Protein AF-Q757U2-F1 (afdb_monomer)

Organism: Eremothecium gossypii (strain ATCC 10895 / CBS 109.51 / FGSC 9923 / NRRL Y-1056) (NCBI:txid284811)

Nearest PDB structures (foldseek):
  8ipa-assembly1_BB  TM=3.126E-01  e=7.633E+00  Triticum aestivum

pLDDT: mean 76.79, std 20.19, range [38.72, 96.88]

Sequence (128 aa):
MATGKVTKKRVAPAILDNGIAAPSLVFQARPNVSREKLTGTQKRENHVTSEQRRREILREYYDELVRLVPDLQESENRSEWQIYMKTRNYLCWLYKRNAQLRRQLKLTNVKYPEYLVWKCPNALNGPG

Secondary structure (DSSP, 8-state):
--------PPPPPPP------------------------HHHHHHHHHHHHHHHHHHHHHHHHHHHHH-TT--GGGTT-HHHHHHHHHHHHHHHHHHHHHHHHHHHHTT----GGG-PPPPGGGSS--

InterPro domains:
  IPR011598 Myc-type, basic helix-loop-helix (bHLH) domain [PS50888] (42-94)
  IPR011598 Myc-type, basic helix-loop-helix (bHLH) domain [SM00353] (48-100)
  IPR036638 Helix-loop-helix DNA-binding domain superfamily [G3DSA:4.10.280.10] (34-114)
  IPR036638 Helix-loop-helix DNA-binding domain superfamily [SSF47459] (41-119)
  IPR057072 INO4, bHLH domain [PF23181] (37-105)

Mean predicted aligned error: 15.0 Å

Solvent-accessible surface area (backbone atoms only — not comparable to full-atom values): 8424 Å² total; per-residue (Å²): 138,89,83,86,85,86,81,85,82,84,78,80,84,81,84,83,89,72,96,67,84,68,77,86,72,75,76,70,77,69,78,81,68,71,83,69,77,73,49,76,65,56,47,53,52,50,50,53,54,51,51,52,52,53,51,50,55,52,48,54,53,38,49,50,51,34,73,70,35,89,90,46,49,85,90,46,56,81,40,68,68,60,49,52,52,51,47,53,51,51,52,53,48,51,43,54,50,50,54,50,53,53,51,52,32,56,76,70,73,46,87,74,67,72,91,71,69,68,79,76,59,74,88,72,73,57,87,130

Foldseek 3Di:
DDDDDDDDDDDDDDDDDDDDPDDPPPPPPDPCPPPDDQDPVSVVVCVVVVVVVVVVVVLVVLCVLQVVQPPHDPVCSPPPVVSVVSSLVSVVVLLVVLVVVVVVCVVVVHDDDPVSPDDDDPVSVDDD

Radius of gyration: 25.53 Å; Cα contacts (8 Å, |Δi|>4): 43; chains: 1; bounding box: 48×67×65 Å

Structure (mmCIF, N/CA/C/O backbone):
data_AF-Q757U2-F1
#
_entry.id   AF-Q757U2-F1
#
loop_
_atom_site.group_PDB
_atom_site.id
_atom_site.type_symbol
_atom_site.label_atom_id
_atom_site.label_alt_id
_atom_site.label_comp_id
_atom_site.label_asym_id
_atom_site.label_entity_id
_atom_site.label_seq_id
_atom_site.pdbx_PDB_ins_code
_atom_site.Cartn_x
_atom_site.Cartn_y
_atom_site.Cartn_z
_atom_site.occupancy
_atom_site.B_iso_or_equiv
_atom_site.auth_seq_id
_atom_site.auth_comp_id
_atom_site.auth_asym_id
_atom_site.auth_atom_id
_atom_site.pdbx_PDB_model_num
ATOM 1 N N . MET A 1 1 ? 25.360 -56.501 -22.792 1.00 41.41 1 MET A N 1
ATOM 2 C CA . MET A 1 1 ? 25.431 -55.189 -22.111 1.00 41.41 1 MET A CA 1
ATOM 3 C C . MET A 1 1 ? 24.139 -54.441 -22.403 1.00 41.41 1 MET A C 1
ATOM 5 O O . MET A 1 1 ? 23.861 -54.179 -23.564 1.00 41.41 1 MET A O 1
ATOM 9 N N . ALA A 1 2 ? 23.304 -54.222 -21.388 1.00 44.62 2 ALA A N 1
ATOM 10 C CA . ALA A 1 2 ? 21.995 -53.582 -21.517 1.00 44.62 2 ALA A CA 1
ATOM 11 C C . ALA A 1 2 ? 22.116 -52.075 -21.250 1.00 44.62 2 ALA A C 1
ATOM 13 O O . ALA A 1 2 ? 22.713 -51.686 -20.249 1.00 44.62 2 ALA A O 1
ATOM 14 N N . THR A 1 3 ? 21.541 -51.232 -22.108 1.00 45.25 3 THR A N 1
ATOM 15 C CA . THR A 1 3 ? 21.446 -49.782 -21.879 1.00 45.25 3 THR A CA 1
ATOM 16 C C . THR A 1 3 ? 19.979 -49.349 -21.929 1.00 45.25 3 THR A C 1
ATOM 18 O O . THR A 1 3 ? 19.254 -49.599 -22.890 1.00 45.25 3 THR A O 1
ATOM 21 N N . GLY A 1 4 ? 19.514 -48.780 -20.813 1.00 38.72 4 GLY A N 1
ATOM 22 C CA . GLY A 1 4 ? 18.112 -48.463 -20.545 1.00 38.72 4 GLY A CA 1
ATOM 23 C C . GLY A 1 4 ? 17.615 -47.185 -21.226 1.00 38.72 4 GLY A C 1
ATOM 24 O O . GLY A 1 4 ? 18.356 -46.225 -21.427 1.00 38.72 4 GLY A O 1
ATOM 25 N N . LYS A 1 5 ? 16.317 -47.170 -21.548 1.00 44.72 5 LYS A N 1
ATOM 26 C CA . LYS A 1 5 ? 15.572 -46.011 -22.060 1.00 44.72 5 LYS A CA 1
ATOM 27 C C . LYS A 1 5 ? 15.018 -45.198 -20.884 1.00 44.72 5 LYS A C 1
ATOM 29 O O . LYS A 1 5 ? 14.302 -45.745 -20.052 1.00 44.72 5 LYS A O 1
ATOM 34 N N . VAL A 1 6 ? 15.295 -43.894 -20.838 1.00 41.16 6 VAL A N 1
ATOM 35 C CA . VAL A 1 6 ? 14.708 -42.960 -19.859 1.00 41.16 6 VAL A CA 1
ATOM 36 C C . VAL A 1 6 ? 13.585 -42.171 -20.535 1.00 41.16 6 VAL A C 1
ATOM 38 O O . VAL A 1 6 ? 13.832 -41.278 -21.342 1.00 41.16 6 VAL A O 1
ATOM 41 N N . THR A 1 7 ? 12.336 -42.490 -20.204 1.00 42.97 7 THR A N 1
ATOM 42 C CA . THR A 1 7 ? 11.144 -41.729 -20.606 1.00 42.97 7 THR A CA 1
ATOM 43 C C . THR A 1 7 ? 10.837 -40.651 -19.565 1.00 42.97 7 THR A C 1
ATOM 45 O O . THR A 1 7 ? 10.524 -40.974 -18.419 1.00 42.97 7 THR A O 1
ATOM 48 N N . LYS A 1 8 ? 10.886 -39.365 -19.940 1.00 43.09 8 LYS A N 1
ATOM 49 C CA . LYS A 1 8 ? 10.439 -38.266 -19.064 1.00 43.09 8 LYS A CA 1
ATOM 50 C C . LYS A 1 8 ? 8.924 -38.073 -19.190 1.00 43.09 8 LYS A C 1
ATOM 52 O O . LYS A 1 8 ? 8.423 -37.656 -20.230 1.00 43.09 8 LYS A O 1
ATOM 57 N N . LYS A 1 9 ? 8.211 -38.395 -18.110 1.00 39.03 9 LYS A N 1
ATOM 58 C CA . LYS A 1 9 ? 6.761 -38.238 -17.930 1.00 39.03 9 LYS A CA 1
ATOM 59 C C . LYS A 1 9 ? 6.411 -36.740 -17.902 1.00 39.03 9 LYS A C 1
ATOM 61 O O . LYS A 1 9 ? 6.969 -35.994 -17.103 1.00 39.03 9 LYS A O 1
ATOM 66 N N . ARG A 1 10 ? 5.523 -36.290 -18.795 1.00 43.34 10 ARG A N 1
ATOM 67 C CA . ARG A 1 10 ? 5.034 -34.902 -18.855 1.00 43.34 10 ARG A CA 1
ATOM 68 C C . ARG A 1 10 ? 3.936 -34.735 -17.800 1.00 43.34 10 ARG A C 1
ATOM 70 O O . ARG A 1 10 ? 2.941 -35.449 -17.853 1.00 43.34 10 ARG A O 1
ATOM 77 N N . VAL A 1 11 ? 4.128 -33.835 -16.841 1.00 41.09 11 VAL A N 1
ATOM 78 C CA . VAL A 1 11 ? 3.103 -33.473 -15.848 1.00 41.09 11 VAL A CA 1
ATOM 79 C C . VAL A 1 11 ? 2.229 -32.373 -16.456 1.00 41.09 11 VAL A C 1
ATOM 81 O O . VAL A 1 11 ? 2.755 -31.384 -16.965 1.00 41.09 11 VAL A O 1
ATOM 84 N N . ALA A 1 12 ? 0.911 -32.576 -16.466 1.00 41.75 12 ALA A N 1
ATOM 85 C CA . ALA A 1 12 ? -0.061 -31.580 -16.912 1.00 41.75 12 ALA A CA 1
ATOM 86 C C . ALA A 1 12 ? -0.152 -30.437 -15.882 1.00 41.75 12 ALA A C 1
ATOM 88 O O . ALA A 1 12 ? -0.169 -30.731 -14.684 1.00 41.75 12 ALA A O 1
ATOM 89 N N . PRO A 1 13 ? -0.215 -29.155 -16.289 1.00 47.00 13 PRO A N 1
ATOM 90 C CA . PRO A 1 13 ? -0.467 -28.084 -15.339 1.00 47.00 13 PRO A CA 1
ATOM 91 C C . PRO A 1 13 ? -1.951 -28.091 -14.966 1.00 47.00 13 PRO A C 1
ATOM 93 O O . PRO A 1 13 ? -2.829 -28.095 -15.830 1.00 47.00 13 PRO A O 1
ATOM 96 N N . ALA A 1 14 ? -2.202 -28.140 -13.661 1.00 40.66 14 ALA A N 1
ATOM 97 C CA . ALA A 1 14 ? -3.522 -28.044 -13.071 1.00 40.66 14 ALA A CA 1
ATOM 98 C C . ALA A 1 14 ? -4.188 -26.702 -13.417 1.00 40.66 14 ALA A C 1
ATOM 100 O O . ALA A 1 14 ? -3.543 -25.656 -13.492 1.00 40.66 14 ALA A O 1
ATOM 101 N N . ILE A 1 15 ? -5.496 -26.791 -13.627 1.00 44.44 15 ILE A N 1
ATOM 102 C CA . ILE A 1 15 ? -6.444 -25.711 -13.886 1.00 44.44 15 ILE A CA 1
ATOM 103 C C . ILE A 1 15 ? -6.448 -24.749 -12.689 1.00 44.44 15 ILE A C 1
ATOM 105 O O . ILE A 1 15 ? -6.660 -25.183 -11.558 1.00 44.44 15 ILE A O 1
ATOM 109 N N . LEU A 1 16 ? -6.235 -23.453 -12.937 1.00 47.91 16 LEU A N 1
ATOM 110 C CA . LEU A 1 16 ? -6.592 -22.389 -11.998 1.00 47.91 16 LEU A CA 1
ATOM 111 C C . LEU A 1 16 ? -7.992 -21.892 -12.365 1.00 47.91 16 LEU A C 1
ATOM 113 O O . LEU A 1 16 ? -8.189 -21.224 -13.379 1.00 47.91 16 LEU A O 1
ATOM 117 N N . ASP A 1 17 ? -8.944 -22.299 -11.536 1.00 47.25 17 ASP A N 1
ATOM 118 C CA . ASP A 1 17 ? -10.304 -21.788 -11.443 1.00 47.25 17 ASP A CA 1
ATOM 119 C C . ASP A 1 17 ? -10.256 -20.317 -11.013 1.00 47.25 17 ASP A C 1
ATOM 121 O O . ASP A 1 17 ? -9.739 -20.025 -9.938 1.00 47.25 17 ASP A O 1
ATOM 125 N N . ASN A 1 18 ? -10.678 -19.407 -11.898 1.00 45.44 18 ASN A N 1
ATOM 126 C CA . ASN A 1 18 ? -11.194 -18.070 -11.576 1.00 45.44 18 ASN A CA 1
ATOM 127 C C . ASN A 1 18 ? -11.641 -17.351 -12.862 1.00 45.44 18 ASN A C 1
ATOM 129 O O . ASN A 1 18 ? -10.907 -16.553 -13.440 1.00 45.44 18 ASN A O 1
ATOM 133 N N . GLY A 1 19 ? -12.856 -17.682 -13.310 1.00 44.84 19 GLY A N 1
ATOM 134 C CA . GLY A 1 19 ? -13.933 -16.769 -13.739 1.00 44.84 19 GLY A CA 1
ATOM 135 C C . GLY A 1 19 ? -13.699 -15.518 -14.604 1.00 44.84 19 GLY A C 1
ATOM 136 O O . GLY A 1 19 ? -14.640 -14.743 -14.743 1.00 44.84 19 GLY A O 1
ATOM 137 N N . ILE A 1 20 ? -12.538 -15.283 -15.210 1.00 41.06 20 ILE A N 1
ATOM 138 C CA . ILE A 1 20 ? -12.374 -14.241 -16.232 1.00 41.06 20 ILE A CA 1
ATOM 139 C C . ILE A 1 20 ? -12.504 -14.937 -17.580 1.00 41.06 20 ILE A C 1
ATOM 141 O O . ILE A 1 20 ? -11.632 -15.713 -17.969 1.00 41.06 20 ILE A O 1
ATOM 145 N N . ALA A 1 21 ? -13.619 -14.696 -18.271 1.00 40.03 21 ALA A N 1
ATOM 146 C CA . ALA A 1 21 ? -13.845 -15.202 -19.616 1.00 40.03 21 ALA A CA 1
ATOM 147 C C . ALA A 1 21 ? -12.696 -14.738 -20.524 1.00 40.03 21 ALA A C 1
ATOM 149 O O . ALA A 1 21 ? -12.644 -13.585 -20.953 1.00 40.03 21 ALA A O 1
ATOM 150 N N . ALA A 1 22 ? -11.747 -15.638 -20.786 1.00 45.44 22 ALA A N 1
ATOM 151 C CA . ALA A 1 22 ? -10.740 -15.424 -21.805 1.00 45.44 22 ALA A CA 1
ATOM 152 C C . ALA A 1 22 ? -11.484 -15.230 -23.136 1.00 45.44 22 ALA A C 1
ATOM 154 O O . ALA A 1 22 ? -12.351 -16.055 -23.453 1.00 45.44 22 ALA A O 1
ATOM 155 N N . PRO A 1 23 ? -11.192 -14.176 -23.924 1.00 46.78 23 PRO A N 1
ATOM 156 C CA . PRO A 1 23 ? -11.711 -14.111 -25.279 1.00 46.78 23 PRO A CA 1
ATOM 157 C C . PRO A 1 23 ? -11.282 -15.408 -25.956 1.00 46.78 23 PRO A C 1
ATOM 159 O O . PRO A 1 23 ? -10.116 -15.795 -25.851 1.00 46.78 23 PRO A O 1
ATOM 162 N N . SER A 1 24 ? -12.239 -16.117 -26.559 1.00 50.22 24 SER A N 1
ATOM 163 C CA . SER A 1 24 ? -11.984 -17.358 -27.283 1.00 50.22 24 SER A CA 1
ATOM 164 C C . SER A 1 24 ? -11.016 -17.039 -28.419 1.00 50.22 24 SER A C 1
ATOM 166 O O . SER A 1 24 ? -11.405 -16.654 -29.520 1.00 50.22 24 SER A O 1
ATOM 168 N N . LEU A 1 25 ? -9.721 -17.111 -28.118 1.00 50.44 25 LEU A N 1
ATOM 169 C CA . LEU A 1 25 ? -8.667 -17.087 -29.101 1.00 50.44 25 LEU A CA 1
ATOM 170 C C . LEU A 1 25 ? -8.770 -18.441 -29.769 1.00 50.44 25 LEU A C 1
ATOM 172 O O . LEU A 1 25 ? -8.169 -19.420 -29.329 1.00 50.44 25 LEU A O 1
ATOM 176 N N . VAL A 1 26 ? -9.599 -18.482 -30.810 1.00 47.16 26 VAL A N 1
ATOM 177 C CA . VAL A 1 26 ? -9.546 -19.495 -31.849 1.00 47.16 26 VAL A CA 1
ATOM 178 C C . VAL A 1 26 ? -8.066 -19.658 -32.165 1.00 47.16 26 VAL A C 1
ATOM 180 O O . VAL A 1 26 ? -7.444 -18.767 -32.749 1.00 47.16 26 VAL A O 1
ATOM 183 N N . PHE A 1 27 ? -7.471 -20.749 -31.682 1.00 53.69 27 PHE A N 1
ATOM 184 C CA . PHE A 1 27 ? -6.092 -21.095 -31.973 1.00 53.69 27 PHE A CA 1
ATOM 185 C C . PHE A 1 27 ? -6.088 -21.542 -33.429 1.00 53.69 27 PHE A C 1
ATOM 187 O O . PHE A 1 27 ? -6.106 -22.729 -33.746 1.00 53.69 27 PHE A O 1
ATOM 194 N N . GLN A 1 28 ? -6.153 -20.565 -34.333 1.00 57.91 28 GLN A N 1
ATOM 195 C CA . GLN A 1 28 ? -5.806 -20.767 -35.719 1.00 57.91 28 GLN A CA 1
ATOM 196 C C . GLN A 1 28 ? -4.367 -21.254 -35.680 1.00 57.91 28 GLN A C 1
ATOM 198 O O . GLN A 1 28 ? -3.459 -20.517 -35.285 1.00 57.91 28 GLN A O 1
ATOM 203 N N . ALA A 1 29 ? -4.196 -22.537 -35.988 1.00 50.12 29 ALA A N 1
ATOM 204 C CA . ALA A 1 29 ? -2.903 -23.167 -36.117 1.00 50.12 29 ALA A CA 1
ATOM 205 C C . ALA A 1 29 ? -2.130 -22.385 -37.178 1.00 50.12 29 ALA A C 1
ATOM 207 O O . ALA A 1 29 ? -2.295 -22.598 -38.378 1.00 50.12 29 ALA A O 1
ATOM 208 N N . ARG A 1 30 ? -1.319 -21.423 -36.726 1.00 57.84 30 ARG A N 1
ATOM 209 C CA . ARG A 1 30 ? -0.350 -20.761 -37.589 1.00 57.84 30 ARG A CA 1
ATOM 210 C C . ARG A 1 30 ? 0.511 -21.880 -38.170 1.00 57.84 30 ARG A C 1
ATOM 212 O O . ARG A 1 30 ? 0.926 -22.753 -37.396 1.00 57.84 30 ARG A O 1
ATOM 219 N N . PRO A 1 31 ? 0.734 -21.900 -39.497 1.00 48.06 31 PRO A N 1
ATOM 220 C CA . PRO A 1 31 ? 1.548 -22.931 -40.111 1.00 48.06 31 PRO A CA 1
ATOM 221 C C . PRO A 1 31 ? 2.861 -22.992 -39.342 1.00 48.06 31 PRO A C 1
ATOM 223 O O . PRO A 1 31 ? 3.394 -21.959 -38.928 1.00 48.06 31 PRO A O 1
ATOM 226 N N . ASN A 1 32 ? 3.311 -24.213 -39.067 1.00 54.94 32 ASN A N 1
ATOM 227 C CA . ASN A 1 32 ? 4.541 -24.501 -38.349 1.00 54.94 32 ASN A CA 1
ATOM 228 C C . ASN A 1 32 ? 5.715 -24.053 -39.227 1.00 54.94 32 ASN A C 1
ATOM 230 O O . ASN A 1 32 ? 6.389 -24.869 -39.847 1.00 54.94 32 ASN A O 1
ATOM 234 N N . VAL A 1 33 ? 5.915 -22.737 -39.320 1.00 59.09 33 VAL A N 1
ATOM 235 C CA . VAL A 1 33 ? 7.188 -22.150 -39.693 1.00 59.09 33 VAL A CA 1
ATOM 236 C C . VAL A 1 33 ? 8.098 -22.642 -38.590 1.00 59.09 33 VAL A C 1
ATOM 238 O O . VAL A 1 33 ? 7.948 -22.241 -37.432 1.00 59.09 33 VAL A O 1
ATOM 241 N N . SER A 1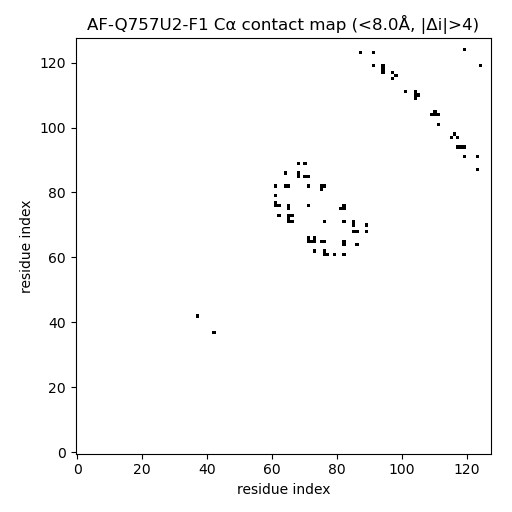 34 ? 8.911 -23.637 -38.940 1.00 54.09 34 SER A N 1
ATOM 242 C CA . SER A 1 34 ? 9.994 -24.176 -38.131 1.00 54.09 34 SER A CA 1
ATOM 243 C C . SER A 1 34 ? 10.472 -23.094 -37.181 1.00 54.09 34 SER A C 1
ATOM 245 O O . SER A 1 34 ? 10.904 -22.050 -37.659 1.00 54.09 34 SER A O 1
ATOM 247 N N . ARG A 1 35 ? 10.309 -23.289 -35.863 1.00 60.81 35 ARG A N 1
ATOM 248 C CA . ARG A 1 35 ? 10.769 -22.324 -34.856 1.00 60.81 35 ARG A CA 1
ATOM 249 C C . ARG A 1 35 ? 12.270 -22.140 -35.041 1.00 60.81 35 ARG A C 1
ATOM 251 O O . ARG A 1 35 ? 13.065 -22.879 -34.458 1.00 60.81 35 ARG A O 1
ATOM 258 N N . GLU A 1 36 ? 12.641 -21.199 -35.897 1.00 64.50 36 GLU A N 1
ATOM 259 C CA . GLU A 1 36 ? 14.014 -20.817 -36.130 1.00 64.50 36 GLU A CA 1
ATOM 260 C C . GLU A 1 36 ? 14.548 -20.365 -34.782 1.00 64.50 36 GLU A C 1
ATOM 262 O O . GLU A 1 36 ? 13.911 -19.612 -34.035 1.00 64.50 36 GLU A O 1
ATOM 267 N N . LYS A 1 37 ? 15.689 -20.933 -34.399 1.00 73.56 37 LYS A N 1
ATOM 268 C CA . LYS A 1 37 ? 16.332 -20.568 -33.145 1.00 73.56 37 LYS A CA 1
ATOM 269 C C . LYS A 1 37 ? 16.607 -19.069 -33.233 1.00 73.56 37 LYS A C 1
ATOM 271 O O . LYS A 1 37 ? 17.307 -18.649 -34.147 1.00 73.56 37 LYS A O 1
ATOM 276 N N . LEU A 1 38 ? 16.046 -18.294 -32.298 1.00 74.69 38 LEU A N 1
ATOM 277 C CA . LEU A 1 38 ? 16.214 -16.838 -32.239 1.00 74.69 38 LEU A CA 1
ATOM 278 C C . LEU A 1 38 ? 17.685 -16.476 -32.488 1.00 74.69 38 LEU A C 1
ATOM 280 O O . LEU A 1 38 ? 18.573 -16.993 -31.794 1.00 74.69 38 LEU A O 1
ATOM 284 N N . THR A 1 39 ? 17.931 -15.609 -33.467 1.00 82.19 39 THR A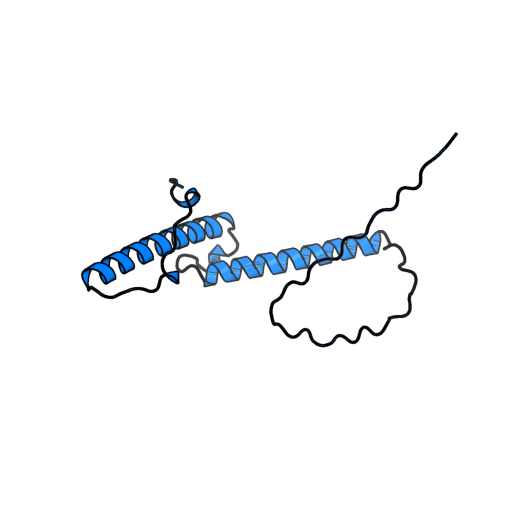 N 1
ATOM 285 C CA . THR A 1 39 ? 19.268 -15.087 -33.765 1.00 82.19 39 THR A CA 1
ATOM 286 C C . THR A 1 39 ? 19.819 -14.323 -32.559 1.00 82.19 39 THR A C 1
ATOM 288 O O . THR A 1 39 ? 19.075 -13.899 -31.669 1.00 82.19 39 THR A O 1
ATOM 291 N N . GLY A 1 40 ? 21.143 -14.158 -32.484 1.00 82.81 40 GLY A N 1
ATOM 292 C CA . GLY A 1 40 ? 21.778 -13.442 -31.368 1.00 82.81 40 GLY A CA 1
ATOM 293 C C . GLY A 1 40 ? 21.262 -12.006 -31.207 1.00 82.81 40 GLY A C 1
ATOM 294 O O . GLY A 1 40 ? 21.050 -11.553 -30.083 1.00 82.81 40 GLY A O 1
ATOM 295 N N . THR A 1 41 ? 20.980 -11.331 -32.324 1.00 82.88 41 THR A N 1
ATOM 296 C CA . THR A 1 41 ? 20.378 -9.991 -32.370 1.00 82.88 41 THR A CA 1
ATOM 297 C C . THR A 1 41 ? 18.937 -10.004 -31.861 1.00 82.88 41 THR A C 1
ATOM 299 O O . THR A 1 41 ? 18.630 -9.281 -30.916 1.00 82.88 41 THR A O 1
ATOM 302 N N . GLN A 1 42 ? 18.097 -10.919 -32.359 1.00 84.19 42 GLN A N 1
ATOM 303 C CA . GLN A 1 42 ? 16.704 -11.052 -31.917 1.00 84.19 42 GLN A CA 1
ATOM 304 C C . GLN A 1 42 ? 16.597 -11.377 -30.422 1.00 84.19 42 GLN A C 1
ATOM 306 O O . GLN A 1 42 ? 15.709 -10.886 -29.729 1.00 84.19 42 GLN A O 1
ATOM 311 N N . LYS A 1 43 ? 17.504 -12.204 -29.886 1.00 86.81 43 LYS A N 1
ATOM 312 C CA . LYS A 1 43 ? 17.551 -12.488 -28.443 1.00 86.81 43 LYS A CA 1
ATOM 313 C C . LYS A 1 43 ? 17.876 -11.242 -27.630 1.00 86.81 43 LYS A C 1
ATOM 315 O O . LYS A 1 43 ? 17.288 -11.058 -26.568 1.00 86.81 43 LYS A O 1
ATOM 320 N N . ARG A 1 44 ? 18.804 -10.410 -28.108 1.00 89.44 44 ARG A N 1
ATOM 321 C CA . ARG A 1 44 ? 19.193 -9.168 -27.434 1.00 89.44 44 ARG A CA 1
ATOM 322 C C . ARG A 1 44 ? 18.038 -8.169 -27.417 1.00 89.44 44 ARG A C 1
ATOM 324 O O . ARG A 1 44 ? 17.747 -7.618 -26.361 1.00 89.44 44 ARG A O 1
ATOM 331 N N . GLU A 1 45 ? 17.358 -7.997 -28.545 1.00 89.81 45 GLU A N 1
ATOM 332 C CA . GLU A 1 45 ? 16.172 -7.142 -28.657 1.00 89.81 45 GLU A CA 1
ATOM 333 C C . GLU A 1 45 ? 15.045 -7.637 -27.749 1.00 89.81 45 GLU A C 1
ATOM 335 O O . GLU A 1 45 ? 14.578 -6.896 -26.886 1.00 89.81 45 GLU A O 1
ATOM 340 N N . ASN A 1 46 ? 14.694 -8.924 -27.841 1.00 90.88 46 ASN A N 1
ATOM 341 C CA . ASN A 1 46 ? 13.662 -9.518 -26.993 1.00 90.88 46 ASN A CA 1
ATOM 342 C C . ASN A 1 46 ? 13.997 -9.380 -25.502 1.00 90.88 46 ASN A C 1
ATOM 344 O O . ASN A 1 46 ? 13.103 -9.107 -24.705 1.00 90.88 46 ASN A O 1
ATOM 348 N N . HIS A 1 47 ? 15.265 -9.547 -25.114 1.00 94.25 47 HIS A N 1
ATOM 349 C CA . HIS A 1 47 ? 15.701 -9.360 -23.732 1.00 94.25 47 HIS A CA 1
ATOM 350 C C . HIS A 1 47 ? 15.438 -7.925 -23.254 1.00 94.25 47 HIS A C 1
ATOM 352 O O . HIS A 1 47 ? 14.798 -7.746 -22.220 1.00 94.25 47 HIS A O 1
ATOM 358 N N . VAL A 1 48 ? 15.851 -6.912 -24.025 1.00 93.56 48 VAL A N 1
ATOM 359 C CA . VAL A 1 48 ? 15.619 -5.495 -23.691 1.00 93.56 48 VAL A CA 1
ATOM 360 C C . VAL A 1 48 ? 14.126 -5.191 -23.580 1.00 93.56 48 VAL A C 1
ATOM 362 O O . VAL A 1 48 ? 13.698 -4.636 -22.570 1.00 93.56 48 VAL A O 1
ATOM 365 N N . THR A 1 49 ? 13.318 -5.613 -24.555 1.00 94.00 49 THR A N 1
ATOM 366 C CA . THR A 1 49 ? 11.865 -5.387 -24.536 1.00 94.00 49 THR A CA 1
ATOM 367 C C . THR A 1 49 ? 11.191 -6.091 -23.359 1.00 94.00 49 THR A C 1
ATOM 369 O O . THR A 1 49 ? 10.336 -5.509 -22.692 1.00 94.00 49 THR A O 1
ATOM 372 N N . SER A 1 50 ? 11.577 -7.337 -23.067 1.00 94.44 50 SER A N 1
ATOM 373 C CA . SER A 1 50 ? 11.006 -8.096 -21.948 1.00 94.44 50 SER A CA 1
ATOM 374 C C . SER A 1 50 ? 11.338 -7.466 -20.596 1.00 94.44 50 SER A C 1
ATOM 376 O O . SER A 1 50 ? 10.472 -7.377 -19.728 1.00 94.44 50 SER A O 1
ATOM 378 N N . GLU A 1 51 ? 12.561 -6.962 -20.438 1.00 96.69 51 GLU A N 1
ATOM 379 C CA . GLU A 1 51 ? 13.001 -6.298 -19.217 1.00 96.69 51 GLU A CA 1
ATOM 380 C C . GLU A 1 51 ? 12.352 -4.922 -19.057 1.00 96.69 51 GLU A C 1
ATOM 382 O O . GLU A 1 51 ? 11.951 -4.558 -17.951 1.00 96.69 51 GLU A O 1
ATOM 387 N N . GLN A 1 52 ? 12.186 -4.173 -20.150 1.00 96.19 52 GLN A N 1
ATOM 388 C CA . GLN A 1 52 ? 11.457 -2.910 -20.127 1.00 96.19 52 GLN A CA 1
ATOM 389 C C . GLN A 1 52 ? 10.014 -3.123 -19.660 1.00 96.19 52 GLN A C 1
ATOM 391 O O . GLN A 1 52 ? 9.592 -2.488 -18.694 1.00 96.19 52 GLN A O 1
ATOM 396 N N . ARG A 1 53 ? 9.305 -4.094 -20.249 1.00 96.25 53 ARG A N 1
ATOM 397 C CA . ARG A 1 53 ? 7.943 -4.448 -19.833 1.00 96.25 53 ARG A CA 1
ATOM 398 C C . ARG A 1 53 ? 7.884 -4.889 -18.371 1.00 96.25 53 ARG A C 1
ATOM 400 O O . ARG A 1 53 ? 6.983 -4.493 -17.640 1.00 96.25 53 ARG A O 1
ATOM 407 N N . ARG A 1 54 ? 8.846 -5.703 -17.921 1.00 96.88 54 ARG A N 1
ATOM 408 C CA . ARG A 1 54 ? 8.923 -6.135 -16.517 1.00 96.88 54 ARG A CA 1
ATOM 409 C C . ARG A 1 54 ? 9.052 -4.936 -15.573 1.00 96.88 54 ARG A C 1
ATOM 411 O O . ARG A 1 54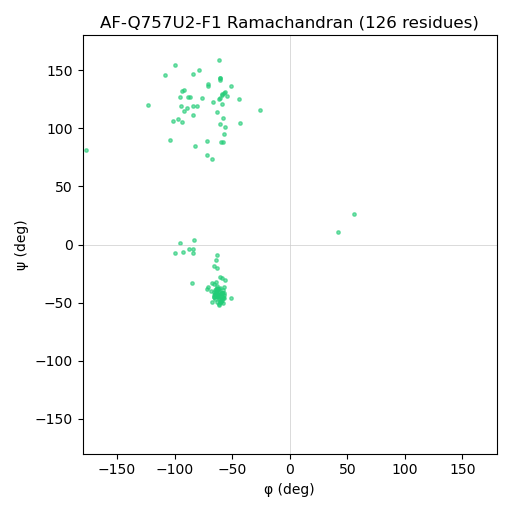 ? 8.419 -4.919 -14.521 1.00 96.88 54 ARG A O 1
ATOM 418 N N . ARG A 1 55 ? 9.862 -3.938 -15.938 1.00 95.62 55 ARG A N 1
ATOM 419 C CA . ARG A 1 55 ? 10.049 -2.707 -15.153 1.00 95.62 55 ARG A CA 1
ATOM 420 C C . ARG A 1 55 ? 8.828 -1.798 -15.178 1.00 95.62 55 ARG A C 1
ATOM 422 O O . ARG A 1 55 ? 8.553 -1.169 -14.166 1.00 95.62 55 ARG A O 1
ATOM 429 N N . GLU A 1 56 ? 8.120 -1.715 -16.298 1.00 96.31 56 GLU A N 1
ATOM 430 C CA . GLU A 1 56 ? 6.861 -0.967 -16.403 1.00 96.31 56 GLU A CA 1
ATOM 431 C C . GLU A 1 56 ? 5.809 -1.546 -15.454 1.00 96.31 56 GLU A C 1
ATOM 433 O O . GLU A 1 56 ? 5.329 -0.825 -14.585 1.00 96.31 56 GLU A O 1
ATOM 438 N N . ILE A 1 57 ? 5.590 -2.863 -15.497 1.00 95.44 57 ILE A N 1
ATOM 439 C CA . ILE A 1 57 ? 4.679 -3.563 -14.577 1.00 95.44 57 ILE A CA 1
ATOM 440 C C . ILE A 1 57 ? 5.075 -3.333 -13.110 1.00 95.44 57 ILE A C 1
ATOM 442 O O . ILE A 1 57 ? 4.231 -3.075 -12.258 1.00 95.44 57 ILE A O 1
ATOM 446 N N . LEU A 1 58 ? 6.372 -3.406 -12.792 1.00 94.12 58 LEU A N 1
ATOM 447 C CA . LEU A 1 58 ? 6.840 -3.164 -11.428 1.00 94.12 58 LEU A CA 1
ATOM 448 C C . LEU A 1 58 ? 6.536 -1.731 -10.953 1.00 94.12 58 LEU A C 1
ATOM 450 O O . LEU A 1 58 ? 6.178 -1.541 -9.795 1.00 94.12 58 LEU A O 1
ATOM 454 N N . ARG A 1 59 ? 6.654 -0.731 -11.835 1.00 93.69 59 ARG A N 1
ATOM 455 C CA . ARG A 1 59 ? 6.301 0.6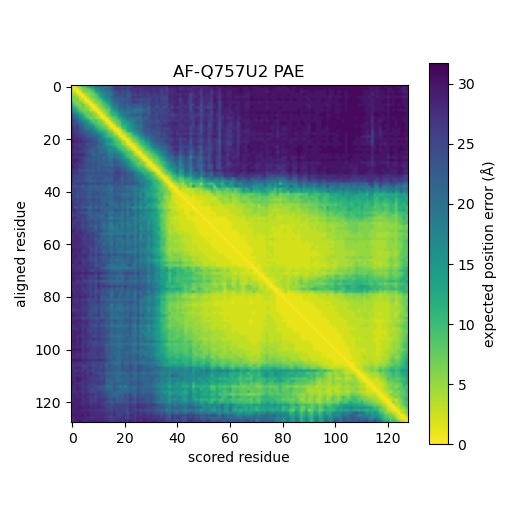62 -11.514 1.00 93.69 59 ARG A CA 1
ATOM 456 C C . ARG A 1 59 ? 4.807 0.813 -11.262 1.00 93.69 59 ARG A C 1
ATOM 458 O O . ARG A 1 59 ? 4.451 1.434 -10.270 1.00 93.69 59 ARG A O 1
ATOM 465 N N . GLU A 1 60 ? 3.968 0.193 -12.090 1.00 94.81 60 GLU A N 1
ATOM 466 C CA . GLU A 1 60 ? 2.511 0.202 -11.907 1.00 94.81 60 GLU A CA 1
ATOM 467 C C . GLU A 1 60 ? 2.114 -0.352 -10.530 1.00 94.81 60 GLU A C 1
ATOM 469 O O . GLU A 1 60 ? 1.290 0.244 -9.839 1.00 94.81 60 GLU A O 1
ATOM 474 N N . TYR A 1 61 ? 2.758 -1.434 -10.076 1.00 94.44 61 TYR A N 1
ATOM 475 C CA . TYR A 1 61 ? 2.522 -1.969 -8.731 1.00 94.44 61 TYR A CA 1
ATOM 476 C C . TYR A 1 61 ? 2.931 -1.001 -7.613 1.00 94.44 61 TYR A C 1
ATOM 478 O O . TYR A 1 61 ? 2.242 -0.910 -6.597 1.00 94.44 61 TYR A O 1
ATOM 486 N N . TYR A 1 62 ? 4.037 -0.270 -7.770 1.00 94.62 62 TYR A N 1
ATOM 487 C CA . TYR A 1 62 ? 4.432 0.741 -6.786 1.00 94.62 62 TYR A CA 1
ATOM 488 C C . TYR A 1 62 ? 3.482 1.938 -6.768 1.00 94.62 62 TYR A C 1
ATOM 490 O O . TYR A 1 62 ? 3.135 2.412 -5.687 1.00 94.62 62 TYR A O 1
ATOM 498 N N . ASP A 1 63 ? 3.021 2.385 -7.934 1.00 93.06 63 ASP A N 1
ATOM 499 C CA . ASP A 1 63 ? 2.038 3.462 -8.041 1.00 93.06 63 ASP A CA 1
ATOM 500 C C . ASP A 1 63 ? 0.699 3.048 -7.388 1.00 93.06 63 ASP A C 1
ATOM 502 O O . ASP A 1 63 ? 0.075 3.841 -6.678 1.00 93.06 63 ASP A O 1
ATOM 506 N N . GLU A 1 64 ? 0.290 1.778 -7.516 1.00 94.56 64 GLU A N 1
ATOM 507 C CA . GLU A 1 64 ? -0.878 1.240 -6.807 1.00 94.56 64 GLU A CA 1
ATOM 508 C C . GLU A 1 64 ? -0.695 1.261 -5.280 1.00 94.56 64 GLU A C 1
ATOM 510 O O . GLU A 1 64 ? -1.598 1.690 -4.556 1.00 94.56 64 GLU A O 1
ATOM 515 N N . LEU A 1 65 ? 0.473 0.847 -4.775 1.00 94.12 65 LEU A N 1
ATOM 516 C CA . LEU A 1 65 ? 0.770 0.889 -3.339 1.00 94.12 65 LEU A CA 1
ATOM 517 C C . LEU A 1 65 ? 0.714 2.315 -2.783 1.00 94.12 65 LEU A C 1
ATOM 519 O O . LEU A 1 65 ? 0.136 2.531 -1.717 1.00 94.12 65 LEU A O 1
ATOM 523 N N . VAL A 1 66 ? 1.262 3.287 -3.516 1.00 94.00 66 VAL A N 1
ATOM 524 C CA . VAL A 1 66 ? 1.207 4.707 -3.142 1.00 94.00 66 VAL A CA 1
ATOM 525 C C . VAL A 1 66 ? -0.235 5.207 -3.081 1.00 94.00 66 VAL A C 1
ATOM 527 O O . VAL A 1 66 ? -0.589 5.931 -2.159 1.00 94.00 66 VAL A O 1
ATOM 530 N N . ARG A 1 67 ? -1.103 4.763 -3.997 1.00 93.50 67 ARG A N 1
ATOM 531 C CA . ARG A 1 67 ? -2.529 5.123 -3.984 1.00 93.50 67 ARG A CA 1
ATOM 532 C C . ARG A 1 67 ? -3.292 4.534 -2.792 1.00 93.50 67 ARG A C 1
ATOM 534 O O . ARG A 1 67 ? -4.272 5.125 -2.342 1.00 93.50 67 ARG A O 1
ATOM 541 N N . LEU A 1 68 ? -2.907 3.345 -2.324 1.00 94.75 68 LEU A N 1
ATOM 542 C CA . LEU A 1 68 ? -3.610 2.624 -1.257 1.00 94.75 68 LEU A CA 1
ATOM 543 C C . LEU A 1 68 ? -3.189 3.053 0.151 1.00 94.75 68 LEU A C 1
ATOM 545 O O . LEU A 1 68 ? -4.007 3.001 1.070 1.00 94.75 68 LEU A O 1
ATOM 549 N N . VAL A 1 69 ? -1.924 3.426 0.342 1.00 94.88 69 VAL A N 1
ATOM 550 C CA . VAL A 1 69 ? -1.375 3.775 1.657 1.00 94.88 69 VAL A CA 1
ATOM 551 C C . VAL A 1 69 ? -1.517 5.283 1.883 1.00 94.88 69 VAL A C 1
ATOM 553 O O . VAL A 1 69 ? -0.840 6.051 1.208 1.00 94.88 69 VAL A O 1
ATOM 556 N N . PRO A 1 70 ? -2.316 5.732 2.867 1.00 92.38 70 PRO A N 1
ATOM 557 C CA . PRO A 1 70 ? -2.585 7.160 3.076 1.00 92.38 70 PRO A CA 1
ATOM 558 C C . PRO A 1 70 ? -1.341 8.005 3.375 1.00 92.38 70 PRO A C 1
ATOM 560 O O . PRO A 1 70 ? -1.316 9.197 3.085 1.00 92.38 70 PRO A O 1
ATOM 563 N N . ASP A 1 71 ? -0.318 7.387 3.966 1.00 90.44 71 ASP A N 1
ATOM 564 C CA . ASP A 1 71 ? 0.913 8.064 4.376 1.00 90.44 71 ASP A CA 1
ATOM 565 C C . ASP A 1 71 ? 1.934 8.198 3.230 1.00 90.44 71 ASP A C 1
ATOM 567 O O . ASP A 1 71 ? 2.982 8.820 3.429 1.00 90.44 71 ASP A O 1
ATOM 571 N N . LEU A 1 72 ? 1.684 7.589 2.063 1.00 92.19 72 LEU A N 1
ATOM 572 C CA . LEU A 1 72 ? 2.546 7.696 0.883 1.00 92.19 72 LEU A CA 1
ATOM 573 C C . LEU A 1 72 ? 2.097 8.855 -0.010 1.00 92.19 72 LEU A C 1
ATOM 575 O O . LEU A 1 72 ? 0.920 8.999 -0.329 1.00 92.19 72 LEU A O 1
ATOM 579 N N . GLN A 1 73 ? 3.057 9.670 -0.438 1.00 90.38 73 GLN A N 1
ATOM 580 C CA . GLN A 1 73 ? 2.827 10.733 -1.416 1.00 90.38 73 GLN A CA 1
ATOM 581 C C . GLN A 1 73 ? 3.271 10.291 -2.813 1.00 90.38 73 GLN A C 1
ATOM 583 O O . GLN A 1 73 ? 4.175 9.470 -2.956 1.00 90.38 73 GLN A O 1
ATOM 588 N N . GLU A 1 74 ? 2.687 10.882 -3.859 1.00 86.19 74 GLU A N 1
ATOM 589 C CA . GLU A 1 74 ? 3.042 10.576 -5.256 1.00 86.19 74 GLU A CA 1
ATOM 590 C C . GLU A 1 74 ? 4.530 10.836 -5.555 1.00 86.19 74 GLU A C 1
ATOM 592 O O . GLU A 1 74 ? 5.149 10.113 -6.330 1.00 86.19 74 GLU A O 1
ATOM 597 N N . SER A 1 75 ? 5.150 11.787 -4.848 1.00 86.12 75 SER A N 1
ATOM 598 C CA . SER A 1 75 ? 6.592 12.058 -4.911 1.00 86.12 75 SER A CA 1
ATOM 599 C C . SER A 1 75 ? 7.476 10.923 -4.382 1.00 86.12 75 SER A C 1
ATOM 601 O O . SER A 1 75 ? 8.669 10.890 -4.673 1.00 86.12 75 SER A O 1
ATOM 603 N N . GLU A 1 76 ? 6.928 10.000 -3.589 1.00 84.19 76 GLU A N 1
ATOM 604 C CA . GLU A 1 76 ? 7.660 8.887 -2.974 1.00 84.19 76 GLU A CA 1
ATOM 605 C C . GLU A 1 76 ? 7.564 7.587 -3.790 1.00 84.19 76 GLU A C 1
ATOM 607 O O . GLU A 1 76 ? 8.175 6.585 -3.414 1.00 84.19 76 GLU A O 1
ATOM 612 N N . ASN A 1 77 ? 6.873 7.590 -4.939 1.00 84.50 77 ASN A N 1
ATOM 613 C CA . ASN A 1 77 ? 6.661 6.403 -5.781 1.00 84.50 77 ASN A CA 1
ATOM 614 C C . ASN A 1 77 ? 7.940 5.791 -6.383 1.00 84.50 77 ASN A C 1
ATOM 616 O O . ASN A 1 77 ? 7.906 4.704 -6.960 1.00 84.50 77 ASN A O 1
ATOM 620 N N . ARG A 1 78 ? 9.086 6.469 -6.254 1.00 86.81 78 ARG A N 1
ATOM 621 C CA . ARG A 1 78 ? 10.396 5.975 -6.712 1.00 86.81 78 ARG A CA 1
ATOM 622 C C . ARG A 1 78 ? 11.264 5.377 -5.605 1.00 86.81 78 ARG A C 1
ATOM 624 O O . ARG A 1 78 ? 12.312 4.818 -5.914 1.00 86.81 78 ARG A O 1
ATOM 631 N N . SER A 1 79 ? 10.857 5.476 -4.341 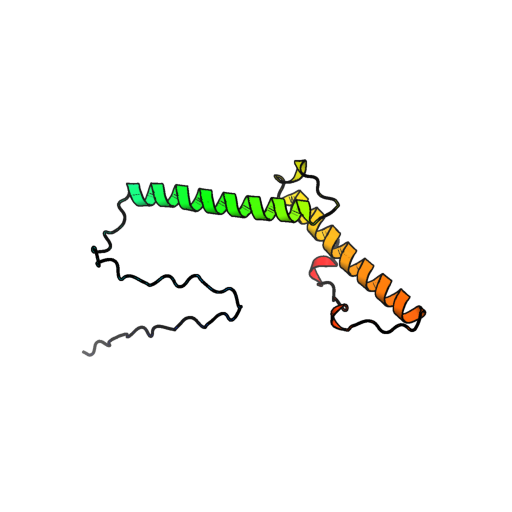1.00 91.69 79 SER A N 1
ATOM 632 C CA . SER A 1 79 ? 11.658 5.031 -3.198 1.00 91.69 79 SER A CA 1
ATOM 633 C C . SER A 1 79 ? 11.139 3.708 -2.638 1.00 91.69 79 SER A C 1
ATOM 635 O O . SER A 1 79 ? 10.298 3.686 -1.739 1.00 91.69 79 SER A O 1
ATOM 637 N N . GLU A 1 80 ? 11.654 2.587 -3.157 1.00 91.00 80 GLU A N 1
ATOM 638 C CA . GLU A 1 80 ? 11.208 1.233 -2.781 1.00 91.00 80 GLU A CA 1
ATOM 639 C C . GLU A 1 80 ? 11.194 1.025 -1.259 1.00 91.00 80 GLU A C 1
ATOM 641 O O . GLU A 1 80 ? 10.211 0.546 -0.695 1.00 91.00 80 GLU A O 1
ATOM 646 N N . TRP A 1 81 ? 12.263 1.441 -0.571 1.00 92.00 81 TRP A N 1
ATOM 647 C CA . TRP A 1 81 ? 12.371 1.295 0.879 1.00 92.00 81 TRP A CA 1
ATOM 648 C C . TRP A 1 81 ? 11.298 2.095 1.631 1.00 92.00 81 TRP A C 1
ATOM 650 O O . TRP A 1 81 ? 10.673 1.556 2.546 1.00 92.00 81 TRP A O 1
ATOM 660 N N . GLN A 1 82 ? 11.039 3.350 1.239 1.00 92.06 82 GLN A N 1
ATOM 661 C CA . GLN A 1 82 ? 10.003 4.170 1.881 1.00 92.06 82 GLN A CA 1
ATOM 662 C C . GLN A 1 82 ? 8.614 3.579 1.651 1.00 92.06 82 GLN A C 1
ATOM 664 O O . GLN A 1 82 ? 7.830 3.494 2.600 1.00 92.06 82 GLN A O 1
ATOM 669 N N . ILE A 1 83 ? 8.338 3.114 0.428 1.00 93.75 83 ILE A N 1
ATOM 670 C CA . ILE A 1 83 ? 7.082 2.443 0.088 1.00 93.75 83 ILE A CA 1
ATOM 671 C C . ILE A 1 83 ? 6.887 1.224 0.986 1.00 93.75 83 ILE A C 1
ATOM 673 O O . ILE A 1 83 ? 5.848 1.105 1.637 1.00 93.75 83 ILE A O 1
ATOM 677 N N . TYR A 1 84 ? 7.888 0.349 1.107 1.00 93.19 84 TYR A N 1
ATOM 678 C CA . TYR A 1 84 ? 7.776 -0.844 1.945 1.00 93.19 84 TYR A CA 1
ATOM 679 C C . TYR A 1 84 ? 7.605 -0.521 3.428 1.00 93.19 84 TYR A C 1
ATOM 681 O O . TYR A 1 84 ? 6.744 -1.115 4.080 1.00 93.19 84 TYR A O 1
ATOM 689 N N . MET A 1 85 ? 8.373 0.427 3.969 1.00 92.12 85 MET A N 1
ATOM 690 C CA . MET A 1 85 ? 8.282 0.790 5.385 1.00 92.12 85 MET A CA 1
ATOM 691 C C . MET A 1 85 ? 6.928 1.404 5.734 1.00 92.12 85 MET A C 1
ATOM 693 O O . MET A 1 85 ? 6.283 0.969 6.691 1.00 92.12 85 MET A O 1
ATOM 697 N N . LYS A 1 86 ? 6.447 2.362 4.935 1.00 93.19 86 LYS A N 1
ATOM 698 C CA . LYS A 1 86 ? 5.133 2.981 5.153 1.00 93.19 86 LYS A CA 1
ATOM 699 C C . LYS A 1 86 ? 3.997 1.979 4.961 1.00 93.19 86 LYS A C 1
ATOM 701 O O . LYS A 1 86 ? 3.101 1.917 5.799 1.00 93.19 86 LYS A O 1
ATOM 706 N N . THR A 1 87 ? 4.081 1.116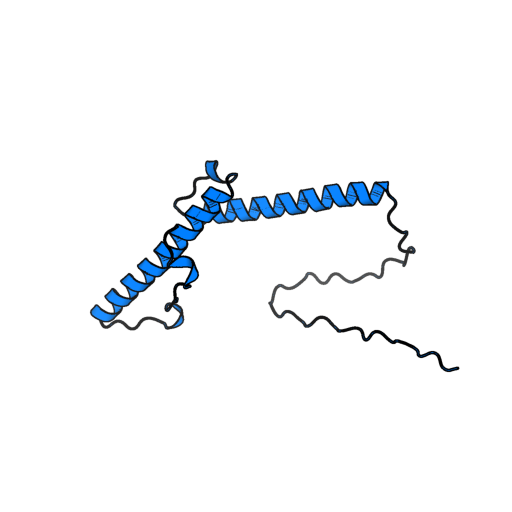 3.948 1.00 94.88 87 THR A N 1
ATOM 707 C CA . THR A 1 87 ? 3.106 0.031 3.735 1.00 94.88 87 THR A CA 1
ATOM 708 C C . THR A 1 87 ? 3.066 -0.920 4.931 1.00 94.88 87 THR A C 1
ATOM 710 O O . THR A 1 87 ? 1.992 -1.233 5.446 1.00 94.88 87 THR A O 1
ATOM 713 N N . ARG A 1 88 ? 4.232 -1.345 5.438 1.00 92.75 88 ARG A N 1
ATOM 714 C CA . ARG A 1 88 ? 4.334 -2.194 6.634 1.00 92.75 88 ARG A CA 1
ATOM 715 C C . ARG A 1 88 ? 3.685 -1.527 7.848 1.00 92.75 88 ARG A C 1
ATOM 717 O O . ARG A 1 88 ? 2.922 -2.174 8.570 1.00 92.75 88 ARG A O 1
ATOM 724 N N . ASN A 1 89 ? 3.970 -0.245 8.068 1.00 91.88 89 ASN A N 1
ATOM 725 C CA . ASN A 1 89 ? 3.411 0.523 9.178 1.00 91.88 89 ASN A CA 1
ATOM 726 C C . ASN A 1 89 ? 1.888 0.641 9.069 1.00 91.88 89 ASN A C 1
ATOM 728 O O . ASN A 1 89 ? 1.186 0.398 10.054 1.00 91.88 89 ASN A O 1
ATOM 732 N N . TYR A 1 90 ? 1.377 0.920 7.870 1.00 94.50 90 TYR A N 1
ATOM 733 C CA . TYR A 1 90 ? -0.054 1.007 7.610 1.00 94.50 90 TYR A CA 1
ATOM 734 C C . TYR A 1 90 ? -0.771 -0.326 7.853 1.00 94.50 90 TYR A C 1
ATOM 736 O O . TYR A 1 90 ? -1.797 -0.360 8.533 1.00 94.50 90 TYR A O 1
ATOM 744 N N . LEU A 1 91 ? -0.194 -1.451 7.413 1.00 93.38 91 LEU A N 1
ATOM 745 C CA . LEU A 1 91 ? -0.722 -2.783 7.728 1.00 93.38 91 LEU A CA 1
ATOM 746 C C . LEU A 1 91 ? -0.787 -3.019 9.243 1.00 93.38 91 LEU A C 1
ATOM 748 O O . LEU A 1 91 ? -1.824 -3.431 9.762 1.00 93.38 91 LEU A O 1
ATOM 752 N N . CYS A 1 92 ? 0.289 -2.714 9.976 1.00 91.00 92 CYS A N 1
ATOM 753 C CA . CYS A 1 92 ? 0.318 -2.835 11.436 1.00 91.00 92 CYS A CA 1
ATOM 754 C C . CYS A 1 92 ? -0.769 -1.973 12.105 1.00 91.00 92 CYS A C 1
ATOM 756 O O . CYS A 1 92 ? -1.459 -2.431 13.023 1.00 91.00 92 CYS A O 1
ATOM 758 N N . TRP A 1 93 ? -0.968 -0.747 11.615 1.00 92.94 93 TRP A N 1
ATOM 759 C CA . TRP A 1 93 ? -2.038 0.135 12.067 1.00 92.94 93 TRP A CA 1
ATOM 760 C C . TRP A 1 93 ? -3.427 -0.460 11.801 1.00 92.94 93 TRP A C 1
ATOM 762 O O . TRP A 1 93 ? -4.240 -0.501 12.725 1.00 92.94 93 TRP A O 1
ATOM 772 N N . LEU A 1 94 ? -3.685 -1.007 10.606 1.00 94.25 94 LEU A N 1
ATOM 773 C CA . LEU A 1 94 ? -4.957 -1.655 10.261 1.00 94.25 94 LEU A CA 1
ATOM 774 C C . LEU A 1 94 ? -5.282 -2.823 11.199 1.00 94.25 94 LEU A C 1
ATOM 776 O O . LEU A 1 94 ? -6.399 -2.900 11.716 1.00 94.25 94 LEU A O 1
ATOM 780 N N . TYR A 1 95 ? -4.311 -3.697 11.492 1.00 92.62 95 TYR A N 1
ATOM 781 C CA . TYR A 1 95 ? -4.509 -4.798 12.443 1.00 92.62 95 TYR A CA 1
ATOM 782 C C . TYR A 1 95 ? -4.839 -4.288 13.851 1.00 92.62 95 TYR A C 1
ATOM 784 O O . TYR A 1 95 ? -5.790 -4.761 14.482 1.00 92.62 95 TYR A O 1
ATOM 792 N N . LYS A 1 96 ? -4.084 -3.298 14.349 1.00 90.88 96 LYS A N 1
ATOM 793 C CA . LYS A 1 96 ? -4.329 -2.687 15.666 1.00 90.88 96 LYS A CA 1
ATOM 794 C C . LYS A 1 96 ? -5.708 -2.034 15.721 1.00 90.88 96 LYS A C 1
ATOM 796 O O . LYS A 1 96 ? -6.443 -2.236 16.690 1.00 90.88 96 LYS A O 1
ATOM 801 N N . ARG A 1 97 ? -6.084 -1.297 14.674 1.00 93.81 97 ARG A N 1
ATOM 802 C CA . ARG A 1 97 ? -7.367 -0.601 14.573 1.00 93.81 97 ARG A CA 1
ATOM 803 C C . ARG A 1 97 ? -8.536 -1.578 14.506 1.00 93.81 97 ARG A C 1
ATOM 805 O O . ARG A 1 97 ? -9.500 -1.411 15.248 1.00 93.81 97 ARG A O 1
ATOM 812 N N . ASN A 1 98 ? -8.431 -2.634 13.701 1.00 93.50 98 ASN A N 1
ATOM 813 C CA . ASN A 1 98 ? -9.418 -3.713 13.647 1.00 93.50 98 ASN A CA 1
ATOM 814 C C . ASN A 1 98 ? -9.603 -4.363 15.033 1.00 93.50 98 ASN A C 1
ATOM 816 O O . ASN A 1 98 ? -10.732 -4.513 15.506 1.00 93.50 98 ASN A O 1
ATOM 820 N N . ALA A 1 99 ? -8.506 -4.672 15.734 1.00 90.75 99 ALA A N 1
ATOM 821 C CA . ALA A 1 99 ? -8.568 -5.240 17.079 1.00 90.75 99 ALA A CA 1
ATOM 822 C C . ALA A 1 99 ? -9.261 -4.302 18.084 1.00 90.75 99 ALA A C 1
ATOM 824 O O . ALA A 1 99 ? -10.057 -4.766 18.902 1.00 90.75 99 ALA A O 1
ATOM 825 N N . GLN A 1 100 ? -8.995 -2.993 18.017 1.00 92.25 100 GLN A N 1
ATOM 826 C CA . GLN A 1 100 ? -9.669 -1.984 18.841 1.00 92.25 100 GLN A CA 1
ATOM 827 C C . GLN A 1 100 ? -11.173 -1.915 18.554 1.00 92.25 100 GLN A C 1
ATOM 829 O O . GLN A 1 100 ? -11.969 -2.005 19.487 1.00 92.25 100 GLN A O 1
ATOM 834 N N . LEU A 1 101 ? -11.569 -1.822 17.281 1.00 92.44 101 LEU A N 1
ATOM 835 C CA . LEU A 1 101 ? -12.978 -1.771 16.876 1.00 92.44 101 LEU A CA 1
ATOM 836 C C . LEU A 1 101 ? -13.737 -3.017 17.346 1.00 92.44 101 LEU A C 1
ATOM 838 O O . LEU A 1 101 ? -14.827 -2.923 17.903 1.00 92.44 101 LEU A O 1
ATOM 842 N N . ARG A 1 102 ? -13.125 -4.198 17.227 1.00 90.69 102 ARG A N 1
ATOM 843 C CA . ARG A 1 102 ? -13.710 -5.446 17.735 1.00 90.69 102 ARG A CA 1
ATOM 844 C C . ARG A 1 102 ? -13.878 -5.450 19.252 1.00 90.69 102 ARG A C 1
ATOM 846 O O . ARG A 1 102 ? -14.853 -6.013 19.742 1.00 90.69 102 ARG A O 1
ATOM 853 N N . ARG A 1 103 ? -12.962 -4.838 20.012 1.00 90.38 103 ARG A N 1
ATOM 854 C CA . ARG A 1 103 ? -13.143 -4.656 21.465 1.00 90.38 103 ARG A C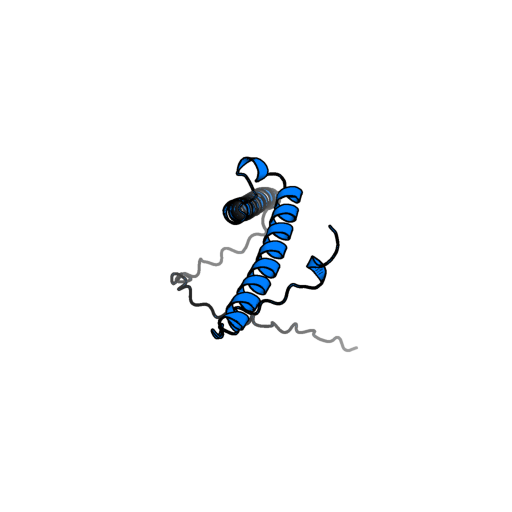A 1
ATOM 855 C C . ARG A 1 103 ? -14.328 -3.735 21.756 1.00 90.38 103 ARG A C 1
ATOM 857 O O . ARG A 1 103 ? -15.129 -4.068 22.619 1.00 90.38 103 ARG A O 1
ATOM 864 N N . GLN A 1 104 ? -14.480 -2.640 21.013 1.00 91.81 104 GLN A N 1
ATOM 865 C CA . GLN A 1 104 ? -15.608 -1.714 21.176 1.00 91.81 104 GLN A CA 1
ATOM 866 C C . GLN A 1 104 ? -16.959 -2.379 20.863 1.00 91.81 104 GLN A C 1
ATOM 868 O O . GLN A 1 104 ? -17.912 -2.226 21.624 1.00 91.81 104 GLN A O 1
ATOM 873 N N . LEU A 1 105 ? -17.032 -3.190 19.804 1.00 91.00 105 LEU A N 1
ATOM 874 C CA . LEU A 1 105 ? -18.244 -3.947 19.468 1.00 91.00 105 LEU A CA 1
ATOM 875 C C . LEU A 1 105 ? -18.620 -4.956 20.560 1.00 91.00 105 LEU A C 1
ATOM 877 O O . LEU A 1 105 ? -19.794 -5.062 20.909 1.00 91.00 105 LEU A O 1
ATOM 881 N N . LYS A 1 106 ? -17.627 -5.630 21.163 1.00 88.62 106 LYS A N 1
ATOM 882 C CA . LYS A 1 106 ? -17.853 -6.515 22.319 1.00 88.62 106 LYS A CA 1
ATOM 883 C C . LYS A 1 106 ? -18.455 -5.768 23.512 1.00 88.62 106 LYS A C 1
ATOM 885 O O . LYS A 1 106 ? -19.362 -6.298 24.138 1.00 88.62 106 LYS A O 1
ATOM 890 N N . LEU A 1 107 ? -17.982 -4.552 23.804 1.00 90.50 107 LEU A N 1
ATOM 891 C CA . LEU A 1 107 ? -18.533 -3.719 24.884 1.00 90.50 107 LEU A CA 1
ATOM 892 C C . LEU A 1 107 ? -19.973 -3.278 24.600 1.00 90.50 107 LEU A C 1
ATOM 894 O O . LEU A 1 107 ? -20.783 -3.191 25.513 1.00 90.50 107 LEU A O 1
ATOM 898 N N . THR A 1 108 ? -20.294 -3.044 23.329 1.00 91.62 108 THR A N 1
ATOM 899 C CA . THR A 1 108 ? -21.635 -2.628 22.881 1.00 91.62 108 THR A CA 1
ATOM 900 C C . THR A 1 108 ? -22.581 -3.830 22.699 1.00 91.62 108 THR A C 1
ATOM 902 O O . THR A 1 108 ? -23.711 -3.675 22.254 1.00 91.62 108 THR A O 1
ATOM 905 N N . ASN A 1 109 ? -22.128 -5.048 23.029 1.00 89.25 109 ASN A N 1
ATOM 906 C CA . ASN A 1 109 ? -22.853 -6.310 22.854 1.00 89.25 109 ASN A CA 1
ATOM 907 C C . ASN A 1 109 ? -23.314 -6.590 21.404 1.00 89.25 109 ASN A C 1
ATOM 909 O O . ASN A 1 109 ? -24.271 -7.327 21.168 1.00 89.25 109 ASN A O 1
ATOM 913 N N . VAL A 1 110 ? -22.613 -6.026 20.414 1.00 89.88 110 VAL A N 1
ATOM 914 C CA . VAL A 1 110 ? -22.869 -6.244 18.984 1.00 89.88 110 VAL A CA 1
ATOM 915 C C . VAL A 1 110 ? -21.948 -7.352 18.474 1.00 89.88 110 VAL A C 1
ATOM 917 O O . VAL A 1 110 ? -20.725 -7.298 18.633 1.00 89.88 110 VAL A O 1
ATOM 920 N N . LYS A 1 111 ? -22.526 -8.377 17.837 1.00 87.50 111 LYS A N 1
ATOM 921 C CA . LYS A 1 111 ? -21.758 -9.462 17.209 1.00 87.50 111 LYS A CA 1
ATOM 922 C C . LYS A 1 111 ? -21.046 -8.942 15.957 1.00 87.50 111 LYS A C 1
ATOM 924 O O . LYS A 1 111 ? -21.649 -8.238 15.154 1.00 87.50 111 LYS A O 1
ATOM 929 N N . TYR A 1 112 ? -19.781 -9.318 15.775 1.00 85.00 112 TYR A N 1
ATOM 930 C CA . TYR A 1 112 ? -19.023 -9.014 14.559 1.00 85.00 112 TYR A CA 1
ATOM 931 C C . TYR A 1 112 ? -18.809 -10.282 13.717 1.00 85.00 112 TYR A C 1
ATOM 933 O O . TYR A 1 112 ? -18.628 -11.361 14.289 1.00 85.00 112 TYR A O 1
ATOM 941 N N . PRO A 1 113 ? -18.798 -10.169 12.378 1.00 87.75 113 PRO A N 1
ATOM 942 C CA . PRO A 1 113 ? -18.500 -11.291 11.496 1.00 87.75 113 PRO A CA 1
ATOM 943 C C . PRO A 1 113 ? -17.102 -11.887 11.704 1.00 87.75 113 PRO A C 1
ATOM 945 O O . PRO A 1 113 ? -16.127 -11.164 11.920 1.00 87.75 113 PRO A O 1
ATOM 948 N N . GLU A 1 114 ? -16.984 -13.209 11.575 1.00 85.38 114 GLU A N 1
ATOM 949 C CA . GLU A 1 114 ? -15.731 -13.938 11.810 1.00 85.38 114 GLU A CA 1
ATOM 950 C C . GLU A 1 114 ? -14.619 -13.567 10.817 1.00 85.38 114 GLU A C 1
ATOM 952 O O . GLU A 1 114 ? -13.453 -13.474 11.198 1.00 85.38 114 GLU A O 1
ATOM 957 N N . TYR A 1 115 ? -14.969 -13.230 9.572 1.00 87.50 115 TYR A N 1
ATOM 958 C CA . TYR A 1 115 ? -13.998 -12.817 8.553 1.00 87.50 115 TYR A CA 1
ATOM 959 C C . TYR A 1 115 ? -13.269 -11.505 8.887 1.00 87.50 115 TYR A C 1
ATOM 961 O O . TYR A 1 115 ? -12.263 -11.192 8.258 1.00 87.50 115 TYR A O 1
ATOM 969 N N . LEU A 1 116 ? -13.743 -10.733 9.874 1.00 84.25 116 LEU A N 1
ATOM 970 C CA . LEU A 1 116 ? -13.063 -9.530 10.361 1.00 84.25 116 LEU A CA 1
ATOM 971 C C . LEU A 1 116 ? -11.987 -9.843 11.407 1.00 84.25 116 LEU A C 1
ATOM 973 O O . LEU A 1 116 ? -11.297 -8.933 11.868 1.00 84.25 116 LEU A O 1
ATOM 977 N N . VAL A 1 117 ? -11.835 -11.106 11.814 1.00 87.12 117 VAL A N 1
ATOM 978 C CA . VAL A 1 117 ? -10.805 -11.542 12.758 1.00 87.12 117 VAL A CA 1
ATOM 979 C C . VAL A 1 117 ? -9.493 -11.753 12.026 1.00 87.12 117 VAL A C 1
ATOM 981 O O . VAL A 1 117 ? -9.136 -12.861 11.638 1.00 87.12 117 VAL A O 1
ATOM 984 N N . TRP A 1 118 ? -8.742 -10.673 11.860 1.00 85.19 118 TRP A N 1
ATOM 985 C CA . TRP A 1 118 ? -7.437 -10.745 11.218 1.00 85.19 118 TRP A CA 1
ATOM 986 C C . TRP A 1 118 ? -6.341 -10.890 12.271 1.00 85.19 118 TRP A C 1
ATOM 988 O O . TRP A 1 118 ? -6.188 -10.042 13.154 1.00 85.19 118 TRP A O 1
ATOM 998 N N . LYS A 1 119 ? -5.589 -11.994 12.210 1.00 82.12 119 LYS A N 1
ATOM 999 C CA . LYS A 1 119 ? -4.428 -12.214 13.080 1.00 82.12 119 LYS A CA 1
ATOM 1000 C C . LYS A 1 119 ? -3.215 -11.531 12.457 1.00 82.12 119 LYS A C 1
ATOM 1002 O O . LYS A 1 119 ? -2.815 -11.888 11.355 1.00 82.12 119 LYS A O 1
ATOM 1007 N N . CYS A 1 120 ? -2.636 -10.567 13.172 1.00 78.81 120 CYS A N 1
ATOM 1008 C CA . CYS A 1 120 ? -1.387 -9.934 12.758 1.00 78.81 120 CYS A CA 1
ATOM 1009 C C . CYS A 1 120 ? -0.268 -10.996 12.704 1.00 78.81 120 CYS A C 1
ATOM 1011 O O . CYS A 1 120 ? -0.056 -11.680 13.711 1.00 78.81 120 CYS A O 1
ATOM 1013 N N . PRO A 1 121 ? 0.441 -11.158 11.573 1.00 81.31 121 PRO A N 1
ATOM 1014 C CA . PRO A 1 121 ? 1.576 -12.069 11.480 1.00 81.31 121 PRO A CA 1
ATOM 1015 C C . PRO A 1 121 ? 2.698 -11.700 12.459 1.00 81.31 121 PRO A C 1
ATOM 1017 O O . PRO A 1 121 ? 3.037 -10.527 12.609 1.00 81.31 121 PRO A O 1
ATOM 1020 N N . ASN A 1 122 ? 3.345 -12.704 13.064 1.00 71.88 122 ASN A N 1
ATOM 1021 C CA . ASN A 1 122 ? 4.432 -12.493 14.033 1.00 71.88 122 ASN A CA 1
ATOM 1022 C C . ASN A 1 122 ? 5.596 -11.652 13.476 1.00 71.88 122 ASN A C 1
ATOM 1024 O O . ASN A 1 122 ? 6.207 -10.891 14.219 1.00 71.88 122 ASN A O 1
ATOM 1028 N N . ALA A 1 123 ? 5.854 -11.720 12.166 1.00 67.56 123 ALA A N 1
ATOM 1029 C CA . ALA A 1 123 ? 6.887 -10.933 11.485 1.00 67.56 123 ALA A CA 1
ATOM 1030 C C . ALA A 1 123 ? 6.653 -9.405 11.537 1.00 67.56 123 ALA A C 1
ATOM 1032 O O . ALA A 1 123 ? 7.583 -8.619 11.363 1.00 67.56 123 ALA A O 1
ATOM 1033 N N . LEU A 1 124 ? 5.420 -8.962 11.799 1.00 66.81 124 LEU A N 1
ATOM 1034 C CA . LEU A 1 124 ? 5.083 -7.544 11.949 1.00 66.81 124 LEU A CA 1
ATOM 1035 C 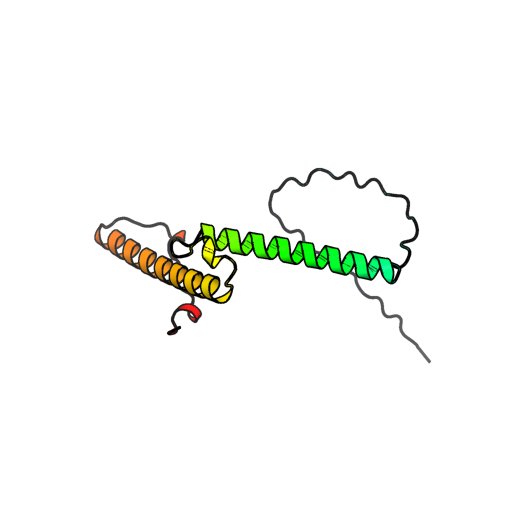C . LEU A 1 124 ? 5.152 -7.060 13.407 1.00 66.81 124 LEU A C 1
ATOM 1037 O O . LEU A 1 124 ? 5.032 -5.862 13.646 1.00 66.81 124 LEU A O 1
ATOM 1041 N N . ASN A 1 125 ? 5.367 -7.964 14.371 1.00 63.88 125 ASN A N 1
ATOM 1042 C CA . ASN A 1 125 ? 5.404 -7.641 15.802 1.00 63.88 125 ASN A CA 1
ATOM 1043 C C . ASN A 1 125 ? 6.797 -7.213 16.308 1.00 63.88 125 ASN A C 1
ATOM 1045 O O . ASN A 1 125 ? 6.922 -6.847 17.474 1.00 63.88 125 ASN A O 1
ATOM 1049 N N . GLY A 1 126 ? 7.836 -7.252 15.465 1.00 58.16 126 GLY A N 1
ATOM 1050 C CA . GLY A 1 126 ? 9.183 -6.792 15.824 1.00 58.16 126 GLY A CA 1
ATOM 1051 C C . GLY A 1 126 ? 9.362 -5.273 15.660 1.00 58.16 126 GLY A C 1
ATOM 1052 O O . GLY A 1 126 ? 8.755 -4.702 14.738 1.00 58.16 126 GLY A O 1
ATOM 1053 N N . PRO A 1 127 ? 10.187 -4.619 16.510 1.00 55.31 127 PRO A N 1
ATOM 1054 C CA . PRO A 1 127 ? 10.607 -3.239 16.275 1.00 55.31 127 PRO A CA 1
ATOM 1055 C C . PRO A 1 127 ? 11.297 -3.167 14.906 1.00 55.31 127 PRO A C 1
ATOM 1057 O O . PRO A 1 127 ? 12.087 -4.048 14.567 1.00 55.31 127 PRO A O 1
ATOM 1060 N N . GLY A 1 128 ? 10.872 -2.198 14.091 1.00 51.97 128 GLY A N 1
ATOM 1061 C CA . GLY A 1 128 ? 11.479 -1.915 12.789 1.00 51.97 128 GLY A CA 1
ATOM 1062 C C . GLY A 1 128 ? 12.805 -1.193 12.937 1.00 51.97 128 GLY A C 1
ATOM 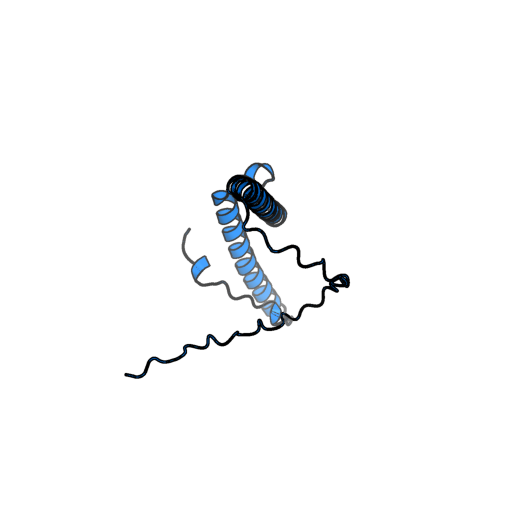1063 O O . GLY A 1 128 ? 12.978 -0.524 13.981 1.00 51.97 128 GLY A O 1
#